Protein AF-W5Y0M6-F1 (afdb_monomer_lite)

Secondary structure (DSSP, 8-state):
--PPPPHHHHTHHHHHHHHHHHHHHHTTGGGTTT-TTPPPSS-GGGHHHHHHHHHHHHHHHHHHHHTSS--HHHHHHHHHHHHHHHHHHHHHHH-SS-S--HHHHHHHHHHHHHHHHHTT-TTS-GGGSPPTTGGG-S--

Foldseek 3Di:
DPPDQALCNVCVVLLVVLLVVLVCQQVVVVVPDDDPPDDGQADNPCSVVLSVLLSVLLRQLLVLLVPPDDDLQVSNQVSVLVSLVSQVVQQVVVPPHGHDDPVSVVSSVVSVCVSCVVSVNNVHDSVSRDDRPVSPPPDD

Sequence (140 aa):
MTVTETLADRLRPRIDETFQFLTEFASGSYVHGEDDSWDPTMDASLLPQVRAAFERLLGELERAAGAGPADPADASGALVLEFYREIDGLNEQAGAIPVVEDEEMADLLDILKEALAEVGFGAVDVDKLPQWHEAGEEDS

Organism: NCBI:txid1224164

Radius of gyration: 16.59 Å; chains: 1; bounding box: 37×32×53 Å

pLDDT: mean 85.16, std 14.42, range [37.97, 97.62]

Structure (mmCIF, N/CA/C/O backbone):
data_AF-W5Y0M6-F1
#
_entry.id   AF-W5Y0M6-F1
#
loop_
_atom_site.group_PDB
_atom_site.id
_atom_site.type_symbol
_atom_site.label_atom_id
_atom_site.label_alt_id
_atom_site.label_comp_id
_atom_site.label_asym_id
_atom_site.label_entity_id
_atom_site.label_seq_id
_atom_site.pdbx_PDB_ins_code
_atom_site.Cartn_x
_atom_site.Cartn_y
_atom_site.Cartn_z
_atom_site.occupancy
_atom_site.B_iso_or_equiv
_atom_site.auth_seq_id
_atom_site.auth_comp_id
_atom_site.auth_asym_id
_atom_site.auth_atom_id
_atom_site.pdbx_PDB_model_num
ATOM 1 N N . MET A 1 1 ? 12.742 1.106 27.694 1.00 39.84 1 MET A N 1
ATOM 2 C CA . MET A 1 1 ? 11.754 1.554 26.696 1.00 39.84 1 MET A CA 1
ATOM 3 C C . MET A 1 1 ? 11.319 0.315 25.952 1.00 39.84 1 MET A C 1
ATOM 5 O O . MET A 1 1 ? 12.160 -0.305 25.320 1.00 39.84 1 MET A O 1
ATOM 9 N N . THR A 1 2 ? 10.075 -0.117 26.118 1.00 45.03 2 THR A N 1
ATOM 10 C CA . THR A 1 2 ? 9.486 -1.103 25.213 1.00 45.03 2 THR A CA 1
ATOM 11 C C . THR A 1 2 ? 9.265 -0.387 23.889 1.00 45.03 2 THR A C 1
ATOM 13 O O . THR A 1 2 ? 8.476 0.555 23.827 1.00 45.03 2 THR A O 1
ATOM 16 N N . VAL A 1 3 ? 10.031 -0.759 22.865 1.00 55.41 3 VAL A N 1
ATOM 17 C CA . VAL A 1 3 ? 9.671 -0.417 21.487 1.00 55.41 3 VAL A CA 1
ATOM 18 C C . VAL A 1 3 ? 8.325 -1.097 21.261 1.00 55.41 3 VAL A C 1
ATOM 20 O O . VAL A 1 3 ? 8.218 -2.304 21.459 1.00 55.41 3 VAL A O 1
ATOM 23 N N . THR A 1 4 ? 7.280 -0.313 21.008 1.00 77.88 4 THR A N 1
ATOM 24 C CA . THR A 1 4 ? 5.996 -0.887 20.595 1.00 77.88 4 THR A CA 1
ATOM 25 C C . THR A 1 4 ? 6.166 -1.240 19.130 1.00 77.88 4 THR A C 1
ATOM 27 O O . THR A 1 4 ? 6.512 -0.367 18.339 1.00 77.88 4 THR A O 1
ATOM 30 N N . GLU A 1 5 ? 6.035 -2.522 18.817 1.00 87.94 5 GLU A N 1
ATOM 31 C CA . GLU A 1 5 ? 6.122 -3.045 17.458 1.00 87.94 5 GLU A CA 1
ATOM 32 C C . GLU A 1 5 ? 5.001 -2.435 16.608 1.00 87.94 5 GLU A C 1
ATOM 34 O O . GLU A 1 5 ? 3.835 -2.489 17.007 1.00 87.94 5 GLU A O 1
ATOM 39 N N . THR A 1 6 ? 5.352 -1.811 15.481 1.00 92.81 6 THR A N 1
ATOM 40 C CA . THR A 1 6 ? 4.375 -1.183 14.575 1.00 92.81 6 THR A CA 1
ATOM 41 C C . THR A 1 6 ? 3.677 -2.229 13.709 1.00 92.81 6 THR A C 1
ATOM 43 O O . THR A 1 6 ? 4.155 -3.358 13.587 1.00 92.81 6 THR A O 1
ATOM 46 N N . LEU A 1 7 ? 2.570 -1.870 13.055 1.00 92.75 7 LEU A N 1
ATOM 47 C CA . LEU A 1 7 ? 1.910 -2.770 12.098 1.00 92.75 7 LEU A CA 1
ATOM 48 C C . LEU A 1 7 ? 2.849 -3.202 10.961 1.00 92.75 7 LEU A C 1
ATOM 50 O O . LEU A 1 7 ? 2.861 -4.370 10.579 1.00 92.75 7 LEU A O 1
ATOM 54 N N . ALA A 1 8 ? 3.695 -2.288 10.478 1.00 92.38 8 ALA A N 1
ATOM 55 C CA . ALA A 1 8 ? 4.704 -2.595 9.467 1.00 92.38 8 ALA A CA 1
ATOM 56 C C . ALA A 1 8 ? 5.796 -3.552 9.981 1.00 92.38 8 ALA A C 1
ATOM 58 O O . ALA A 1 8 ? 6.366 -4.305 9.194 1.00 92.38 8 ALA A O 1
ATOM 59 N N . ASP A 1 9 ? 6.096 -3.547 11.284 1.00 93.75 9 ASP A N 1
ATOM 60 C CA . ASP A 1 9 ? 7.035 -4.502 11.883 1.00 93.75 9 ASP A CA 1
ATOM 61 C C . ASP A 1 9 ? 6.411 -5.899 12.001 1.00 93.75 9 ASP A C 1
ATOM 63 O O . ASP A 1 9 ? 7.059 -6.883 11.645 1.00 93.75 9 ASP A O 1
ATOM 67 N N . ARG A 1 10 ? 5.134 -5.985 12.402 1.00 94.19 10 ARG A N 1
ATOM 68 C CA . ARG A 1 10 ? 4.401 -7.261 12.502 1.00 94.19 10 ARG A CA 1
ATOM 69 C C . ARG A 1 10 ? 4.242 -7.945 11.143 1.00 94.19 10 ARG A C 1
ATOM 71 O O . ARG A 1 10 ? 4.447 -9.150 11.027 1.00 94.19 10 ARG A O 1
ATOM 78 N N . LEU A 1 11 ? 3.954 -7.163 10.101 1.00 95.62 11 LEU A N 1
ATOM 79 C CA . LEU A 1 11 ? 3.803 -7.647 8.723 1.00 95.62 11 LEU A CA 1
ATOM 80 C C . LEU A 1 11 ? 5.120 -7.685 7.934 1.00 95.62 11 LEU A C 1
ATOM 82 O O . LEU A 1 11 ? 5.122 -8.048 6.756 1.00 95.62 11 LEU A O 1
ATOM 86 N N . ARG A 1 12 ? 6.256 -7.356 8.566 1.00 95.62 12 ARG A N 1
ATOM 87 C CA . ARG A 1 12 ? 7.568 -7.272 7.910 1.00 95.62 12 ARG A CA 1
ATOM 88 C C . ARG A 1 12 ? 7.918 -8.503 7.067 1.00 95.62 12 ARG A C 1
ATOM 90 O O . ARG A 1 12 ? 8.341 -8.291 5.934 1.00 95.62 12 ARG A O 1
ATOM 97 N N . PRO A 1 13 ? 7.712 -9.755 7.535 1.00 95.94 13 PRO A N 1
ATOM 98 C CA . PRO A 1 13 ? 8.044 -10.930 6.732 1.00 95.94 13 PRO A CA 1
ATOM 99 C C . PRO A 1 13 ? 7.280 -10.990 5.405 1.00 95.94 13 PRO A C 1
ATOM 101 O O . PRO A 1 13 ? 7.870 -11.336 4.389 1.00 95.94 13 PRO A O 1
ATOM 104 N N . ARG A 1 14 ? 5.993 -10.612 5.403 1.00 95.00 14 ARG A N 1
ATOM 105 C CA . ARG A 1 14 ? 5.134 -10.625 4.205 1.00 95.00 14 ARG A CA 1
ATOM 106 C C . ARG A 1 14 ? 5.495 -9.497 3.244 1.00 95.00 14 ARG A C 1
ATOM 108 O O . ARG A 1 14 ? 5.558 -9.715 2.037 1.00 95.00 14 ARG A O 1
ATOM 115 N N . ILE A 1 15 ? 5.791 -8.313 3.783 1.00 95.00 15 ILE A N 1
ATOM 116 C CA . ILE A 1 15 ? 6.277 -7.168 3.000 1.00 95.00 15 ILE A CA 1
ATOM 117 C C . ILE A 1 15 ? 7.608 -7.528 2.332 1.00 95.00 15 ILE A C 1
ATOM 119 O O . ILE A 1 15 ? 7.758 -7.357 1.127 1.00 95.00 15 ILE A O 1
ATOM 123 N N . ASP A 1 16 ? 8.570 -8.048 3.093 1.00 96.44 16 ASP A N 1
ATOM 124 C CA . ASP A 1 16 ? 9.887 -8.398 2.560 1.00 96.44 16 ASP A CA 1
ATOM 125 C C . ASP A 1 16 ? 9.795 -9.495 1.489 1.00 96.44 16 ASP A C 1
ATOM 127 O O . ASP A 1 16 ? 10.417 -9.352 0.439 1.00 96.44 16 ASP A O 1
ATOM 131 N N . GLU A 1 17 ? 8.986 -10.537 1.714 1.00 95.12 17 GLU A N 1
ATOM 132 C CA . GLU A 1 17 ? 8.730 -11.606 0.737 1.00 95.12 17 GLU A CA 1
ATOM 133 C C . GLU A 1 17 ? 8.144 -11.057 -0.572 1.00 95.12 17 GLU A C 1
ATOM 135 O O . GLU A 1 17 ? 8.660 -11.349 -1.650 1.00 95.12 17 GLU A O 1
ATOM 140 N N . THR A 1 18 ? 7.123 -10.204 -0.478 1.00 94.81 18 THR A N 1
ATOM 141 C CA . THR A 1 18 ? 6.441 -9.636 -1.651 1.00 94.81 18 THR A CA 1
ATOM 142 C C . THR A 1 18 ? 7.382 -8.744 -2.457 1.00 94.81 1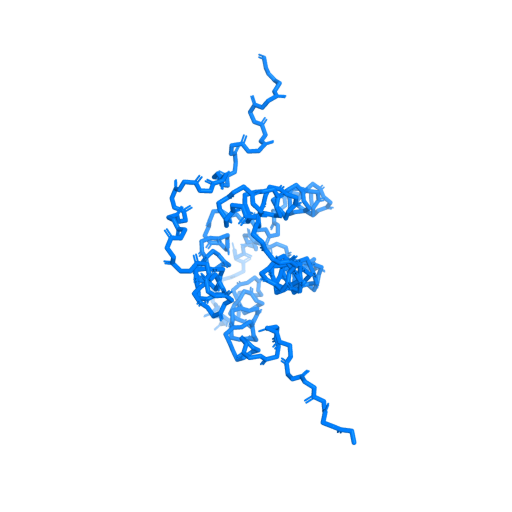8 THR A C 1
ATOM 144 O O . THR A 1 18 ? 7.563 -8.946 -3.653 1.00 94.81 18 THR A O 1
ATOM 147 N N . PHE A 1 19 ? 8.077 -7.799 -1.816 1.00 94.25 19 PHE A N 1
ATOM 148 C CA . PHE A 1 19 ? 9.003 -6.913 -2.532 1.00 94.25 19 PHE A CA 1
ATOM 149 C C . PHE A 1 19 ? 10.241 -7.639 -3.071 1.00 94.25 19 PHE A C 1
ATOM 151 O O . PHE A 1 19 ? 10.802 -7.216 -4.087 1.00 94.25 19 PHE A O 1
ATOM 158 N N . GLN A 1 20 ? 10.670 -8.728 -2.427 1.00 93.38 20 GLN A N 1
ATOM 159 C CA . GLN A 1 20 ? 11.699 -9.597 -2.986 1.00 93.38 20 GLN A CA 1
ATOM 160 C C . GLN A 1 20 ? 11.196 -10.272 -4.267 1.00 93.38 20 GLN A C 1
ATOM 162 O O . GLN A 1 20 ? 11.887 -10.200 -5.282 1.00 93.38 20 GLN A O 1
ATOM 167 N N . PHE A 1 21 ? 10.000 -10.866 -4.241 1.00 91.69 21 PHE A N 1
ATOM 168 C CA . PHE A 1 21 ? 9.396 -11.499 -5.413 1.00 91.69 21 PHE A CA 1
ATOM 169 C C . PHE A 1 21 ? 9.256 -10.517 -6.583 1.00 91.69 21 PHE A C 1
ATOM 171 O O . PHE A 1 21 ? 9.730 -10.804 -7.681 1.00 91.69 21 PHE A O 1
ATOM 178 N N . LEU A 1 22 ? 8.719 -9.322 -6.328 1.00 91.81 22 LEU A N 1
ATOM 179 C CA . LEU A 1 22 ? 8.591 -8.260 -7.329 1.00 91.81 22 LEU A CA 1
ATOM 180 C C . LEU A 1 22 ? 9.942 -7.857 -7.938 1.00 91.81 22 LEU A C 1
ATOM 182 O O . LEU A 1 22 ? 10.068 -7.680 -9.148 1.00 91.81 22 LEU A O 1
ATOM 186 N N . THR A 1 23 ? 10.985 -7.767 -7.110 1.00 88.75 23 THR A N 1
ATOM 187 C CA . THR A 1 23 ? 12.342 -7.457 -7.583 1.00 88.75 23 THR A CA 1
ATOM 188 C C . THR A 1 23 ? 12.896 -8.570 -8.478 1.00 88.75 23 THR A C 1
ATOM 190 O O . THR A 1 23 ? 13.509 -8.286 -9.506 1.00 88.75 23 THR A O 1
ATOM 193 N N . GLU A 1 24 ? 12.694 -9.836 -8.104 1.00 87.12 24 GLU A N 1
ATOM 194 C CA . GLU A 1 24 ? 13.143 -10.996 -8.885 1.00 87.12 24 GLU A CA 1
ATOM 195 C C . GLU A 1 24 ? 12.379 -11.136 -10.211 1.00 87.12 24 GLU A C 1
ATOM 197 O O . GLU A 1 24 ? 12.976 -11.506 -11.232 1.00 87.12 24 GLU A O 1
ATOM 202 N N . PHE A 1 25 ? 11.081 -10.818 -10.197 1.00 85.88 25 PHE A N 1
ATOM 203 C CA . PHE A 1 25 ? 10.215 -10.812 -11.370 1.00 85.88 25 PHE A CA 1
ATOM 204 C C . PHE A 1 25 ? 10.663 -9.750 -12.379 1.00 85.88 25 PHE A C 1
ATOM 206 O O . PHE A 1 25 ? 10.981 -10.074 -13.526 1.00 85.88 25 PHE A O 1
ATOM 213 N N . ALA A 1 26 ? 10.805 -8.506 -11.922 1.00 85.12 26 ALA A N 1
ATOM 214 C CA . ALA A 1 26 ? 11.215 -7.380 -12.752 1.00 85.12 26 ALA A CA 1
ATOM 215 C C . ALA A 1 26 ? 12.657 -7.477 -13.268 1.00 85.12 26 ALA A C 1
ATOM 217 O O . ALA A 1 26 ? 13.008 -6.828 -14.249 1.00 85.12 26 ALA A O 1
ATOM 218 N N . SER A 1 27 ? 13.517 -8.276 -12.631 1.00 78.88 27 SER A N 1
ATOM 219 C CA . SER A 1 27 ? 14.876 -8.509 -13.123 1.00 78.88 27 SER A CA 1
ATOM 220 C C . SER A 1 27 ? 14.978 -9.681 -14.106 1.00 78.88 27 SER A C 1
ATOM 222 O O . SER A 1 27 ? 16.083 -9.980 -14.558 1.00 78.88 27 SER A O 1
ATOM 224 N N . GLY A 1 28 ? 13.887 -10.416 -14.358 1.00 74.94 28 GLY A N 1
ATOM 225 C CA . GLY A 1 28 ? 13.910 -11.615 -15.198 1.00 74.94 28 GLY A CA 1
ATOM 226 C C . GLY A 1 28 ? 14.856 -12.697 -14.665 1.00 74.94 28 GLY A C 1
ATOM 227 O O . GLY A 1 28 ? 15.369 -13.511 -15.434 1.00 74.94 28 GLY A O 1
ATOM 228 N N . SER A 1 29 ? 15.137 -12.720 -13.352 1.00 72.25 29 SER A N 1
ATOM 229 C CA . SER A 1 29 ? 16.162 -13.614 -12.780 1.00 72.25 29 SER A CA 1
ATOM 230 C C . SER A 1 29 ? 15.840 -15.094 -13.015 1.00 72.25 29 SER A C 1
ATOM 232 O O . SER A 1 29 ? 16.746 -15.921 -13.108 1.00 72.25 29 SER A O 1
ATOM 234 N N . TYR A 1 30 ? 14.561 -15.425 -13.194 1.00 67.50 30 TYR A N 1
ATOM 235 C CA . TYR A 1 30 ? 14.077 -16.764 -13.528 1.00 67.50 30 TYR A CA 1
ATOM 236 C C . TYR A 1 30 ? 14.380 -17.199 -14.975 1.00 67.50 30 TYR A C 1
ATOM 238 O O . TYR A 1 30 ? 14.354 -18.393 -15.264 1.00 67.50 30 TYR A O 1
ATOM 246 N N . VAL A 1 31 ? 14.707 -16.264 -15.873 1.00 69.31 31 VAL A N 1
ATOM 247 C CA . VAL A 1 31 ? 14.958 -16.507 -17.309 1.00 69.31 31 VAL A CA 1
ATOM 248 C C . VAL A 1 31 ? 16.442 -16.791 -17.597 1.00 69.31 31 VAL A C 1
ATOM 250 O O . VAL A 1 31 ? 16.862 -16.817 -18.749 1.00 69.31 31 VAL A O 1
ATOM 253 N N . HIS A 1 32 ? 17.279 -17.016 -16.575 1.00 54.53 32 HIS A N 1
ATOM 254 C CA . HIS A 1 32 ? 18.728 -17.191 -16.747 1.00 54.53 32 HIS A CA 1
ATOM 255 C C . HIS A 1 32 ? 19.098 -18.271 -17.793 1.00 54.53 32 HIS A C 1
ATOM 257 O O . HIS A 1 32 ? 19.153 -19.459 -17.476 1.00 54.53 32 HIS A O 1
ATOM 263 N N . GLY A 1 33 ? 19.452 -17.834 -19.013 1.00 55.50 33 GLY A N 1
ATOM 264 C CA . GLY A 1 33 ? 20.288 -18.592 -19.947 1.00 55.50 33 GLY A CA 1
ATOM 265 C C . GLY A 1 33 ? 19.917 -18.623 -21.434 1.00 55.50 33 GLY A C 1
ATOM 266 O O . GLY A 1 33 ? 20.800 -18.996 -22.204 1.00 55.50 33 GLY A O 1
ATOM 267 N N . GLU A 1 34 ? 18.700 -18.281 -21.873 1.00 54.44 34 GLU A N 1
ATOM 268 C CA . GLU A 1 34 ? 18.284 -18.672 -23.242 1.00 54.44 34 GLU A CA 1
ATOM 269 C C . GLU A 1 34 ? 17.578 -17.617 -24.104 1.00 54.44 34 GLU A C 1
ATOM 271 O O . GLU A 1 34 ? 17.396 -17.891 -25.291 1.00 54.44 34 GLU A O 1
ATOM 276 N N . ASP A 1 35 ? 17.236 -16.425 -23.599 1.00 57.72 35 ASP A N 1
ATOM 277 C CA . ASP A 1 35 ? 16.441 -15.489 -24.405 1.00 57.72 35 ASP A CA 1
ATOM 278 C C . ASP A 1 35 ? 16.897 -14.022 -24.335 1.00 57.72 35 ASP A C 1
ATOM 280 O O . ASP A 1 35 ? 16.514 -13.264 -23.447 1.00 57.72 35 ASP A O 1
ATOM 284 N N . ASP A 1 36 ? 17.686 -13.603 -25.331 1.00 62.00 36 ASP A N 1
ATOM 285 C CA . ASP A 1 36 ? 18.019 -12.191 -25.590 1.00 62.00 36 ASP A CA 1
ATOM 286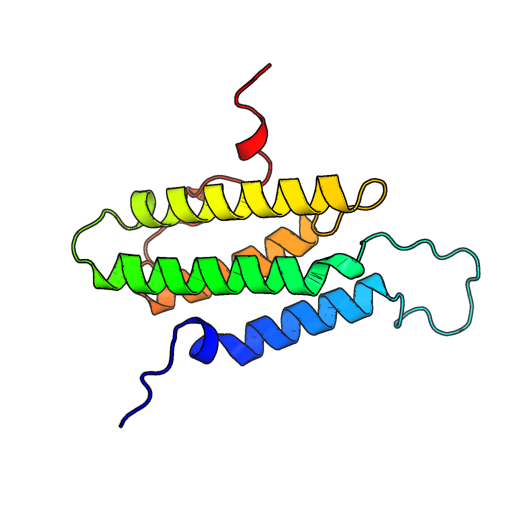 C C . ASP A 1 36 ? 16.779 -11.359 -26.007 1.00 62.00 36 ASP A C 1
ATOM 288 O O . ASP A 1 36 ? 16.906 -10.160 -26.250 1.00 62.00 36 ASP A O 1
ATOM 292 N N . SER A 1 37 ? 15.593 -11.978 -26.135 1.00 69.31 37 SER A N 1
ATOM 293 C CA . SER A 1 37 ? 14.330 -11.308 -26.479 1.00 69.31 37 SER A CA 1
ATOM 294 C C . SER A 1 37 ? 13.438 -10.975 -25.277 1.00 69.31 37 SER A C 1
ATOM 296 O O . SER A 1 37 ? 12.309 -10.525 -25.467 1.00 69.31 37 SER A O 1
ATOM 298 N N . TRP A 1 38 ? 13.918 -11.188 -24.047 1.00 75.75 38 TRP A N 1
ATOM 299 C CA . TRP A 1 38 ? 13.160 -10.829 -22.851 1.00 75.75 38 TRP A CA 1
ATOM 300 C C . TRP A 1 38 ? 13.153 -9.309 -22.634 1.00 75.75 38 TRP A C 1
ATOM 302 O O . TRP A 1 38 ? 14.203 -8.699 -22.423 1.00 75.75 38 TRP A O 1
ATOM 312 N N . ASP A 1 39 ? 11.957 -8.724 -22.655 1.00 76.06 39 ASP A N 1
ATOM 313 C CA . ASP A 1 39 ? 11.708 -7.330 -22.297 1.00 76.06 39 ASP A CA 1
ATOM 314 C C . ASP A 1 39 ? 11.087 -7.264 -20.888 1.00 76.06 39 ASP A C 1
ATOM 316 O O . ASP A 1 39 ? 10.175 -8.042 -20.585 1.00 76.06 39 ASP A O 1
ATOM 320 N N . PRO A 1 40 ? 11.545 -6.346 -20.018 1.00 76.94 40 PRO A N 1
ATOM 321 C CA . PRO A 1 40 ? 10.969 -6.174 -18.692 1.00 76.94 40 PRO A CA 1
ATOM 322 C C . PRO A 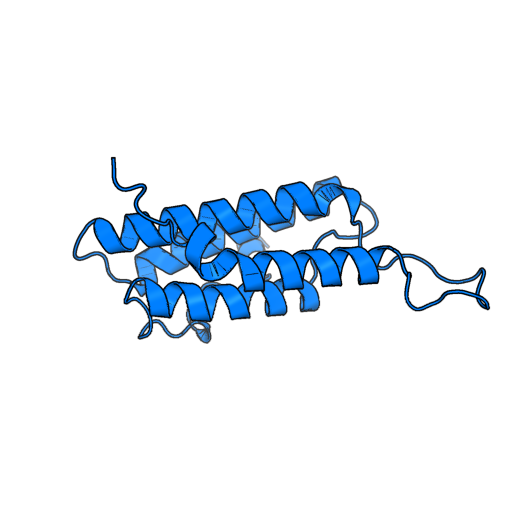1 40 ? 9.523 -5.677 -18.786 1.00 76.94 40 PRO A C 1
ATOM 324 O O . PRO A 1 40 ? 9.228 -4.726 -19.507 1.00 76.94 40 PRO A O 1
ATOM 327 N N . THR A 1 41 ? 8.630 -6.298 -18.018 1.00 83.44 41 THR A N 1
ATOM 328 C CA . THR A 1 41 ? 7.212 -5.911 -17.918 1.00 83.44 41 THR A CA 1
ATOM 329 C C . THR A 1 41 ? 6.932 -4.965 -16.751 1.00 83.44 41 THR A C 1
ATOM 331 O O . THR A 1 41 ? 5.830 -4.450 -16.647 1.00 83.44 41 THR A O 1
ATOM 334 N N . MET A 1 42 ? 7.929 -4.707 -15.900 1.00 86.81 42 MET A N 1
ATOM 335 C CA . MET A 1 42 ? 7.806 -3.896 -14.690 1.00 86.81 42 MET A CA 1
ATOM 336 C C . MET A 1 42 ? 9.082 -3.072 -14.461 1.00 86.81 42 MET A C 1
ATOM 338 O O . MET A 1 42 ? 10.194 -3.596 -14.588 1.00 86.81 42 MET A O 1
ATOM 342 N N . ASP A 1 43 ? 8.950 -1.796 -14.090 1.00 87.75 43 ASP A N 1
ATOM 343 C CA . ASP A 1 43 ? 10.089 -0.951 -13.708 1.00 87.75 43 ASP A CA 1
ATOM 344 C C . ASP A 1 43 ? 10.404 -1.065 -12.206 1.00 87.75 43 ASP A C 1
ATOM 346 O O . ASP A 1 43 ? 9.884 -0.332 -11.363 1.00 87.75 43 ASP A O 1
ATOM 350 N N . ALA A 1 44 ? 11.343 -1.950 -11.861 1.00 89.12 44 ALA A N 1
ATOM 351 C CA . ALA A 1 44 ? 11.806 -2.131 -10.483 1.00 89.12 44 ALA A CA 1
ATOM 352 C C . ALA A 1 44 ? 12.477 -0.894 -9.860 1.00 89.12 44 ALA A C 1
ATOM 354 O O . ALA A 1 44 ? 12.707 -0.872 -8.647 1.00 89.12 44 ALA A O 1
ATOM 355 N N . SER A 1 45 ? 12.852 0.121 -10.649 1.00 90.31 45 SER A N 1
ATOM 356 C CA . SER A 1 45 ? 13.627 1.265 -10.151 1.00 90.31 45 SER A CA 1
ATOM 357 C C . SER A 1 45 ? 12.868 2.100 -9.116 1.00 90.31 45 SER A C 1
ATOM 359 O O . SER A 1 45 ? 13.500 2.768 -8.290 1.00 90.31 45 SER A O 1
ATOM 361 N N . LEU A 1 46 ? 11.532 2.013 -9.124 1.00 94.75 46 LEU A N 1
ATOM 362 C CA . LEU A 1 46 ? 10.645 2.716 -8.200 1.00 94.75 46 LEU A CA 1
ATOM 363 C C . LEU A 1 46 ? 10.006 1.814 -7.127 1.00 94.75 46 LEU A C 1
ATOM 365 O O . LEU A 1 46 ? 9.238 2.295 -6.291 1.00 94.75 46 LEU A O 1
ATOM 369 N N . LEU A 1 47 ? 10.362 0.525 -7.070 1.00 94.50 47 LEU A N 1
ATOM 370 C CA . LEU A 1 47 ? 9.882 -0.390 -6.026 1.00 94.50 47 LEU A CA 1
ATOM 371 C C . LEU A 1 47 ? 10.172 0.076 -4.587 1.00 94.50 47 LEU A C 1
ATOM 373 O O . LEU A 1 47 ? 9.306 -0.095 -3.724 1.00 94.50 47 LEU A O 1
ATOM 377 N N . PRO A 1 48 ? 11.331 0.693 -4.271 1.00 95.88 48 PRO A N 1
ATOM 378 C CA . PRO A 1 48 ? 11.561 1.248 -2.937 1.00 95.88 48 PRO A CA 1
ATOM 379 C C . PRO A 1 48 ? 10.531 2.317 -2.536 1.00 95.88 48 PRO A C 1
ATOM 381 O O . PRO A 1 48 ? 10.195 2.438 -1.357 1.00 95.88 48 PRO A O 1
ATOM 384 N N . GLN A 1 49 ? 10.021 3.086 -3.499 1.00 97.06 49 GLN A N 1
ATOM 385 C CA . GLN A 1 49 ? 9.007 4.114 -3.295 1.00 97.06 49 GLN A CA 1
ATOM 386 C C . GLN A 1 49 ? 7.630 3.480 -3.090 1.00 97.06 49 GLN A C 1
ATOM 388 O O . GLN A 1 49 ? 6.941 3.867 -2.150 1.00 97.06 49 GLN A O 1
ATOM 393 N N . VAL A 1 50 ? 7.281 2.452 -3.872 1.00 97.00 50 VAL A N 1
ATOM 394 C CA . VAL A 1 50 ? 6.063 1.644 -3.659 1.00 97.00 50 VAL A CA 1
ATOM 395 C C . VAL A 1 50 ? 6.059 1.046 -2.251 1.00 97.00 50 VAL A C 1
ATOM 397 O O . VAL A 1 50 ? 5.073 1.152 -1.523 1.00 97.00 50 VAL A O 1
ATOM 400 N N . ARG A 1 51 ? 7.197 0.500 -1.806 1.00 97.25 51 ARG A N 1
ATOM 401 C CA . ARG A 1 51 ? 7.355 -0.016 -0.441 1.00 97.25 51 ARG A CA 1
ATOM 402 C C . ARG A 1 51 ? 7.127 1.059 0.612 1.00 97.25 51 ARG A C 1
ATOM 404 O O . ARG A 1 51 ? 6.419 0.821 1.586 1.00 97.25 51 ARG A O 1
ATOM 411 N N . ALA A 1 52 ? 7.703 2.243 0.428 1.00 97.06 52 ALA A N 1
ATOM 412 C CA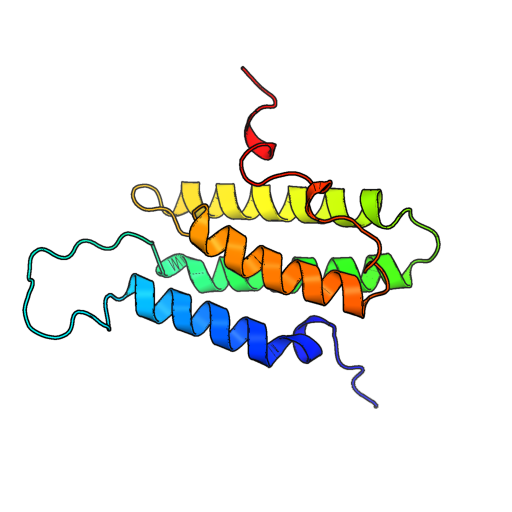 . ALA A 1 52 ? 7.531 3.351 1.362 1.00 97.06 52 ALA A CA 1
ATOM 413 C C . ALA A 1 52 ? 6.082 3.878 1.404 1.00 97.06 52 ALA A C 1
ATOM 415 O O . ALA A 1 52 ? 5.608 4.270 2.474 1.00 97.06 52 ALA A O 1
ATOM 416 N N . ALA A 1 53 ? 5.383 3.888 0.267 1.00 97.31 53 ALA A N 1
ATOM 417 C CA . ALA A 1 53 ? 3.959 4.207 0.174 1.00 97.31 53 ALA A CA 1
ATOM 418 C C . ALA A 1 53 ? 3.122 3.192 0.966 1.00 97.31 53 ALA A C 1
ATOM 420 O O . ALA A 1 53 ? 2.343 3.568 1.842 1.00 97.31 53 ALA A O 1
ATOM 421 N N . PHE A 1 54 ? 3.373 1.901 0.745 1.00 97.62 54 PHE A N 1
ATOM 422 C CA . PHE A 1 54 ? 2.656 0.821 1.415 1.00 97.62 54 PHE A CA 1
ATOM 423 C C . PHE A 1 54 ? 2.907 0.797 2.932 1.00 97.62 54 PHE A C 1
ATOM 425 O O . PHE A 1 54 ? 1.973 0.737 3.728 1.00 97.62 54 PHE A O 1
ATOM 432 N N . GLU A 1 55 ? 4.159 0.933 3.375 1.00 96.94 55 GLU A N 1
ATOM 433 C CA . GLU A 1 55 ? 4.481 1.010 4.806 1.00 96.94 55 GLU A CA 1
ATOM 434 C C . GLU A 1 55 ? 3.843 2.233 5.486 1.00 96.94 55 GLU A C 1
ATOM 436 O O . GLU A 1 55 ? 3.462 2.168 6.660 1.00 96.94 55 GLU A O 1
ATOM 441 N N . ARG A 1 56 ? 3.686 3.344 4.755 1.00 97.12 56 ARG A N 1
ATOM 442 C CA . ARG A 1 56 ? 2.975 4.523 5.255 1.00 97.12 56 ARG A CA 1
ATOM 443 C C . ARG A 1 56 ? 1.479 4.260 5.404 1.00 97.12 56 ARG A C 1
ATOM 445 O O . ARG A 1 56 ? 0.955 4.571 6.473 1.00 97.12 56 ARG A O 1
ATOM 452 N N . LEU A 1 57 ? 0.840 3.634 4.414 1.00 96.62 57 LEU A N 1
ATOM 453 C CA . LEU A 1 57 ? -0.557 3.191 4.495 1.00 96.62 57 LEU A CA 1
ATOM 454 C C . LEU A 1 57 ? -0.793 2.344 5.757 1.00 96.62 57 LEU A C 1
ATOM 456 O O . LEU A 1 57 ? -1.702 2.628 6.536 1.00 96.62 57 LEU A O 1
ATOM 460 N N . LEU A 1 58 ? 0.072 1.359 6.026 1.00 96.50 58 LEU A N 1
ATOM 461 C CA . LEU A 1 58 ? -0.019 0.526 7.233 1.00 96.50 58 LEU A CA 1
ATOM 462 C C . LEU A 1 58 ? 0.081 1.349 8.526 1.00 96.50 58 LEU A C 1
ATOM 464 O O . LEU A 1 58 ? -0.682 1.138 9.472 1.00 96.50 58 LEU A O 1
ATOM 468 N N . GLY A 1 59 ? 1.007 2.307 8.572 1.00 95.44 59 GLY A N 1
ATOM 469 C CA . GLY A 1 59 ? 1.156 3.202 9.718 1.00 95.44 59 GLY A CA 1
ATOM 470 C C . GLY A 1 59 ? -0.061 4.108 9.935 1.00 95.44 59 GLY A C 1
ATOM 471 O O . GLY A 1 59 ? -0.407 4.419 11.076 1.00 95.44 59 GLY A O 1
ATOM 472 N N . GLU A 1 60 ? -0.724 4.536 8.864 1.00 94.94 60 GLU A N 1
ATOM 473 C CA . GLU A 1 60 ? -1.934 5.356 8.938 1.00 94.94 60 GLU A CA 1
ATOM 474 C C . GLU A 1 60 ? -3.164 4.543 9.340 1.00 94.94 60 GLU A C 1
ATOM 476 O O . GLU A 1 60 ? -3.935 5.011 10.178 1.00 94.94 60 GLU A O 1
ATOM 481 N N . LEU A 1 61 ? -3.286 3.298 8.873 1.00 93.56 61 LEU A N 1
ATOM 482 C CA . LEU A 1 61 ? -4.313 2.357 9.329 1.00 93.56 61 LEU A CA 1
ATOM 483 C C . LEU A 1 61 ? -4.201 2.071 10.830 1.00 93.56 61 LEU A C 1
ATOM 485 O O . LEU A 1 61 ? -5.194 2.150 11.553 1.00 93.56 61 LEU A O 1
ATOM 489 N N . GLU A 1 62 ? -2.989 1.805 11.327 1.00 93.75 62 GLU A N 1
ATOM 490 C CA . GLU A 1 62 ? -2.750 1.584 12.759 1.00 93.75 62 GLU A CA 1
ATOM 491 C C . GLU A 1 62 ? -3.139 2.814 13.597 1.00 93.75 62 GLU A C 1
ATOM 493 O O . GLU A 1 62 ? -3.762 2.690 14.657 1.00 93.75 62 GLU A O 1
ATOM 498 N N . ARG A 1 63 ? -2.838 4.024 13.106 1.00 92.62 63 ARG A N 1
ATOM 499 C CA . ARG A 1 63 ? -3.251 5.276 13.761 1.00 92.62 63 ARG A CA 1
ATOM 500 C C . ARG A 1 63 ? -4.762 5.477 13.727 1.00 92.62 63 ARG A C 1
ATOM 502 O O . ARG A 1 63 ? -5.323 5.879 14.745 1.00 92.62 63 ARG A O 1
ATOM 509 N N . ALA A 1 64 ? -5.405 5.214 12.591 1.00 90.62 64 ALA A N 1
ATOM 510 C CA . ALA A 1 64 ? -6.847 5.353 12.426 1.00 90.62 64 ALA A CA 1
ATOM 511 C C . ALA A 1 64 ? -7.601 4.423 13.385 1.00 90.62 64 ALA A C 1
ATOM 513 O O . ALA A 1 64 ? -8.503 4.871 14.093 1.00 90.62 64 ALA A O 1
ATOM 514 N N . ALA A 1 65 ? -7.163 3.167 13.501 1.00 88.38 65 ALA A N 1
ATOM 515 C CA . ALA A 1 65 ? -7.713 2.213 14.460 1.00 88.38 65 ALA A CA 1
ATOM 516 C C . ALA A 1 65 ? -7.510 2.650 15.922 1.00 88.38 65 ALA A C 1
ATOM 518 O O . ALA A 1 65 ? -8.396 2.482 16.762 1.00 88.38 65 ALA A O 1
ATOM 519 N N . GLY A 1 66 ? -6.364 3.263 16.237 1.00 87.06 66 GLY A N 1
ATOM 520 C CA . GLY A 1 66 ? -6.074 3.793 17.571 1.00 87.06 66 GLY A CA 1
ATOM 521 C C . GLY A 1 66 ? -6.845 5.067 17.951 1.00 87.06 66 GLY A C 1
ATOM 522 O O . GLY A 1 66 ? -6.919 5.394 19.138 1.00 87.06 66 GLY A O 1
ATOM 523 N N . ALA A 1 67 ? -7.417 5.796 16.986 1.00 83.88 67 ALA A N 1
ATOM 524 C CA . ALA A 1 67 ? -8.029 7.111 17.204 1.00 83.88 67 ALA A CA 1
ATOM 525 C C . ALA A 1 67 ? -9.459 7.072 17.787 1.00 83.88 67 ALA A C 1
ATOM 527 O O . ALA A 1 67 ? -9.970 8.112 18.212 1.00 83.88 67 ALA A O 1
ATOM 528 N N . GLY A 1 68 ? -10.100 5.901 17.863 1.00 71.81 68 GLY A N 1
ATOM 529 C CA . GLY A 1 68 ? -11.451 5.737 18.418 1.00 71.81 68 GLY A CA 1
ATOM 530 C C . GLY A 1 68 ? -12.518 5.464 17.348 1.00 71.81 68 GLY A C 1
ATOM 531 O O . GLY A 1 68 ? -12.193 4.870 16.326 1.00 71.81 68 GLY A O 1
ATOM 532 N N . PRO A 1 69 ? -13.801 5.824 17.574 1.00 59.69 69 PRO A N 1
ATOM 533 C CA . PRO A 1 69 ? -14.920 5.350 16.758 1.00 59.69 69 PRO A CA 1
ATOM 534 C C . PRO A 1 69 ? -15.040 6.133 15.441 1.00 59.69 69 PRO A C 1
ATOM 536 O O . PRO A 1 69 ? -15.978 6.905 15.251 1.00 59.69 69 PRO A O 1
ATOM 539 N N . ALA A 1 70 ? -14.076 5.957 14.544 1.00 70.25 70 ALA A N 1
ATOM 540 C CA . ALA A 1 70 ? -14.293 6.171 13.120 1.00 70.25 70 ALA A CA 1
ATOM 541 C C . ALA A 1 70 ? -14.984 4.928 12.541 1.00 70.25 70 ALA A C 1
ATOM 543 O O . ALA A 1 70 ? -14.771 3.823 13.046 1.00 70.25 70 ALA A O 1
ATOM 544 N N . ASP A 1 71 ? -15.812 5.098 11.508 1.00 85.25 71 ASP A N 1
ATOM 545 C CA . ASP A 1 71 ? -16.264 3.952 10.718 1.00 85.25 71 ASP A CA 1
ATOM 546 C C . ASP A 1 71 ? -15.023 3.322 10.054 1.00 85.25 71 ASP A C 1
ATOM 548 O O . ASP A 1 71 ? -14.315 4.021 9.319 1.00 85.25 71 ASP A O 1
ATOM 552 N N . PRO A 1 72 ? -14.705 2.042 10.330 1.00 85.19 72 PRO A N 1
ATOM 553 C CA . PRO A 1 72 ? -13.547 1.374 9.750 1.00 85.19 72 PRO A CA 1
ATOM 554 C C . PRO A 1 72 ? -13.508 1.422 8.221 1.00 85.19 72 PRO A C 1
ATOM 556 O O . PRO A 1 72 ? -12.420 1.522 7.654 1.00 85.19 72 PRO A O 1
ATOM 559 N N . ALA A 1 73 ? -14.667 1.370 7.554 1.00 86.31 73 ALA A N 1
ATOM 560 C CA . ALA A 1 73 ? -14.748 1.393 6.097 1.00 86.31 73 ALA A CA 1
ATOM 561 C C . ALA A 1 73 ? -14.403 2.780 5.539 1.00 86.31 73 ALA A C 1
ATOM 563 O O . ALA A 1 73 ? -13.576 2.882 4.638 1.00 86.31 73 ALA A O 1
ATOM 564 N N . ASP A 1 74 ? -14.949 3.849 6.125 1.00 86.38 74 ASP A N 1
ATOM 565 C CA . ASP A 1 74 ? -14.636 5.222 5.707 1.00 86.38 74 ASP A CA 1
ATOM 566 C C . ASP A 1 74 ? -13.158 5.556 5.958 1.00 86.38 74 ASP A C 1
ATOM 568 O O . ASP A 1 74 ? -12.489 6.156 5.114 1.00 86.38 74 ASP A O 1
ATOM 572 N N . ALA A 1 75 ? -12.630 5.144 7.117 1.00 87.81 75 ALA A N 1
ATOM 573 C CA . ALA A 1 75 ? -11.245 5.405 7.494 1.00 87.81 75 ALA A CA 1
ATOM 574 C C . ALA A 1 75 ? -10.249 4.674 6.583 1.00 87.81 75 ALA A C 1
ATOM 576 O O . ALA A 1 75 ? -9.272 5.272 6.142 1.00 87.81 75 ALA A O 1
ATOM 577 N N . SER A 1 76 ? -10.487 3.392 6.294 1.00 90.62 76 SER A N 1
ATOM 578 C CA . SER A 1 76 ? -9.611 2.617 5.408 1.00 90.62 76 SER A CA 1
ATOM 579 C C . SER A 1 76 ? -9.777 3.005 3.940 1.00 90.62 76 SER A C 1
ATOM 581 O O . SER A 1 76 ? -8.776 3.111 3.239 1.00 90.62 76 SER A O 1
ATOM 583 N N . GLY A 1 77 ? -10.997 3.301 3.482 1.00 92.31 77 GLY A N 1
A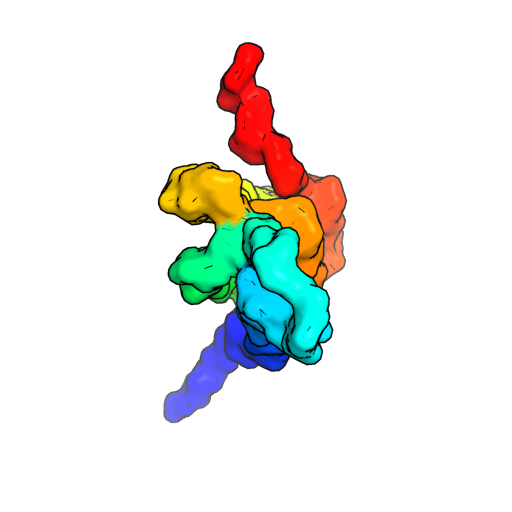TOM 584 C CA . GLY A 1 77 ? -11.264 3.681 2.095 1.00 92.31 77 GLY A CA 1
ATOM 585 C C . GLY A 1 77 ? -10.508 4.936 1.660 1.00 92.31 77 GLY A C 1
ATOM 586 O O . GLY A 1 77 ? -9.881 4.934 0.604 1.00 92.31 77 GLY A O 1
ATOM 587 N N . ALA A 1 78 ? -10.493 5.984 2.490 1.00 91.38 78 ALA A N 1
ATOM 588 C CA . ALA A 1 78 ? -9.753 7.208 2.176 1.00 91.38 78 ALA A CA 1
ATOM 589 C C . ALA A 1 78 ? -8.238 6.963 2.054 1.00 91.38 78 ALA A C 1
ATOM 591 O O . ALA A 1 78 ? -7.612 7.440 1.110 1.00 91.38 78 ALA A O 1
ATOM 592 N N . LEU A 1 79 ? -7.665 6.180 2.972 1.00 94.56 79 LEU A N 1
ATOM 593 C CA . LEU A 1 79 ? -6.235 5.859 2.974 1.00 94.56 79 LEU A CA 1
ATOM 594 C C . LEU A 1 79 ? -5.837 4.993 1.770 1.00 94.56 79 LEU A C 1
ATOM 596 O O . LEU A 1 79 ? -4.793 5.213 1.162 1.00 94.56 79 LEU A O 1
ATOM 600 N N . VAL A 1 80 ? -6.685 4.033 1.396 1.00 94.19 80 VAL A N 1
ATOM 601 C CA . VAL A 1 80 ? -6.475 3.184 0.214 1.00 94.19 80 VAL A CA 1
ATOM 602 C C . VAL A 1 80 ? -6.533 4.003 -1.074 1.00 94.19 80 VAL A C 1
ATOM 604 O O . VAL A 1 80 ? -5.685 3.830 -1.944 1.00 94.19 80 VAL A O 1
ATOM 607 N N . LEU A 1 81 ? -7.466 4.953 -1.180 1.00 93.56 81 LEU A N 1
ATOM 608 C CA . LEU A 1 81 ? -7.539 5.849 -2.334 1.00 93.56 81 LEU A CA 1
ATOM 609 C C . LEU A 1 81 ? -6.295 6.743 -2.461 1.00 93.56 81 LEU A C 1
ATOM 611 O O . LEU A 1 81 ? -5.803 6.969 -3.566 1.00 93.56 81 LEU A O 1
ATOM 615 N N . GLU A 1 82 ? -5.783 7.267 -1.345 1.00 94.19 82 GLU A N 1
ATOM 616 C CA . GLU A 1 82 ? -4.536 8.044 -1.338 1.00 94.19 82 GLU A CA 1
ATOM 617 C C . GLU A 1 82 ? -3.336 7.194 -1.757 1.00 94.19 82 GLU A C 1
ATOM 619 O O . GLU A 1 82 ? -2.515 7.651 -2.554 1.00 94.19 82 GLU A O 1
ATOM 624 N N . PHE A 1 83 ? -3.273 5.949 -1.283 1.00 96.25 83 PHE A N 1
ATOM 625 C CA . PHE A 1 83 ? -2.260 4.992 -1.704 1.00 96.25 83 PHE A CA 1
ATOM 626 C C . PHE A 1 83 ? -2.312 4.738 -3.216 1.00 96.25 83 PHE A C 1
ATOM 628 O O . PHE A 1 83 ? -1.284 4.849 -3.877 1.00 96.25 83 PHE A O 1
ATOM 635 N N . TYR A 1 84 ? -3.489 4.495 -3.798 1.00 95.38 84 TYR A N 1
ATOM 636 C CA . TYR A 1 84 ? -3.610 4.289 -5.245 1.00 95.38 84 TYR A CA 1
ATOM 637 C C . TYR A 1 84 ? -3.133 5.483 -6.065 1.00 95.38 84 TYR A C 1
ATOM 639 O O . TYR A 1 84 ? -2.366 5.308 -7.005 1.00 95.38 84 TYR A O 1
ATOM 647 N N . ARG A 1 85 ? -3.507 6.704 -5.669 1.00 94.62 85 ARG A N 1
ATOM 648 C CA . ARG A 1 85 ? -3.049 7.927 -6.347 1.00 94.62 85 ARG A CA 1
ATOM 649 C C . ARG A 1 85 ? -1.531 8.079 -6.311 1.00 94.62 85 ARG A C 1
ATOM 651 O O . ARG A 1 85 ? -0.937 8.620 -7.240 1.00 94.62 85 ARG A O 1
ATOM 658 N N . GLU A 1 86 ? -0.894 7.635 -5.233 1.00 95.50 86 GLU A N 1
ATOM 659 C CA . GLU A 1 86 ? 0.563 7.619 -5.153 1.00 95.50 86 GLU A CA 1
ATOM 660 C C . GLU A 1 86 ? 1.173 6.590 -6.107 1.00 95.50 86 GLU A C 1
ATOM 662 O O . GLU A 1 86 ? 2.158 6.905 -6.773 1.00 95.50 86 GLU A O 1
ATOM 667 N N . ILE A 1 87 ? 0.578 5.399 -6.219 1.00 95.88 87 ILE A N 1
ATOM 668 C CA . ILE A 1 87 ? 1.022 4.379 -7.175 1.00 95.88 87 ILE A CA 1
ATOM 669 C C . ILE A 1 87 ? 0.839 4.851 -8.621 1.00 95.88 87 ILE A C 1
ATOM 671 O O . ILE A 1 87 ? 1.774 4.716 -9.409 1.00 95.88 87 ILE A O 1
ATOM 675 N N . ASP A 1 88 ? -0.285 5.487 -8.956 1.00 94.12 88 ASP A N 1
ATOM 676 C CA . ASP A 1 88 ? -0.493 6.099 -10.273 1.00 94.12 88 ASP A CA 1
ATOM 677 C C . ASP A 1 88 ? 0.605 7.125 -10.588 1.00 94.12 88 ASP A C 1
ATOM 679 O O . ASP A 1 88 ? 1.209 7.084 -11.659 1.00 94.12 88 ASP A O 1
ATOM 683 N N . GLY A 1 89 ? 0.958 7.985 -9.626 1.00 94.81 89 GLY A N 1
ATOM 684 C CA . GLY A 1 89 ? 2.060 8.937 -9.787 1.00 94.81 89 GLY A CA 1
ATOM 685 C C . GLY A 1 89 ? 3.429 8.272 -9.995 1.00 94.81 89 GLY A C 1
ATOM 686 O O . GLY A 1 89 ? 4.263 8.791 -10.740 1.00 94.81 89 GLY A O 1
ATOM 687 N N . LEU A 1 90 ? 3.677 7.113 -9.375 1.00 95.12 90 LEU A N 1
ATOM 688 C CA . LEU A 1 90 ? 4.897 6.331 -9.603 1.00 95.12 90 LEU A CA 1
ATOM 689 C C . LEU A 1 90 ? 4.899 5.671 -10.989 1.00 95.12 90 LEU A C 1
ATOM 691 O O . LEU A 1 90 ? 5.930 5.693 -11.662 1.00 95.12 90 LEU A O 1
ATOM 695 N N . ASN A 1 91 ? 3.758 5.151 -11.445 1.00 93.62 91 ASN A N 1
ATOM 696 C CA . ASN A 1 91 ? 3.593 4.609 -12.794 1.00 93.62 91 ASN A CA 1
ATOM 697 C C . ASN A 1 91 ? 3.808 5.689 -13.866 1.00 93.62 91 ASN A C 1
ATOM 699 O O . ASN A 1 91 ? 4.560 5.474 -14.818 1.00 93.62 91 ASN A O 1
ATOM 703 N N . GLU A 1 92 ? 3.236 6.882 -13.682 1.00 93.50 92 GLU A N 1
ATOM 704 C CA . GLU A 1 92 ? 3.483 8.038 -14.553 1.00 93.50 92 GLU A CA 1
ATOM 705 C C . GLU A 1 92 ? 4.967 8.432 -14.582 1.00 93.50 92 GLU A C 1
ATOM 707 O O . GLU A 1 92 ? 5.505 8.776 -15.638 1.00 93.50 92 GLU A O 1
ATOM 712 N N . GLN A 1 93 ? 5.647 8.368 -13.432 1.00 93.75 93 GLN A N 1
ATOM 713 C CA . GLN A 1 93 ? 7.071 8.679 -13.330 1.00 93.75 93 GLN A CA 1
ATOM 714 C C . GLN A 1 93 ? 7.955 7.648 -14.054 1.00 93.75 93 GLN A C 1
ATOM 716 O O . GLN A 1 93 ? 8.960 8.042 -14.654 1.00 93.75 93 GLN A O 1
ATOM 721 N N . ALA A 1 94 ? 7.611 6.359 -14.001 1.00 90.56 94 ALA A N 1
ATOM 722 C CA . ALA A 1 94 ? 8.327 5.295 -14.714 1.00 90.56 94 ALA A CA 1
ATOM 723 C C . ALA A 1 94 ? 8.171 5.411 -16.242 1.00 90.56 94 ALA A C 1
ATOM 725 O O . ALA A 1 94 ? 9.089 5.119 -17.015 1.00 90.56 94 ALA A O 1
ATOM 726 N N . GLY A 1 95 ? 7.028 5.931 -16.696 1.00 88.81 95 GLY A N 1
ATOM 727 C CA . GLY A 1 95 ? 6.795 6.306 -18.083 1.00 88.81 95 GLY A CA 1
ATOM 728 C C . GLY A 1 95 ? 6.351 5.134 -18.953 1.00 88.81 95 GLY A C 1
ATOM 729 O O . GLY A 1 95 ? 5.158 4.926 -19.134 1.00 88.81 95 GLY A O 1
ATOM 730 N N . ALA A 1 96 ? 7.294 4.430 -19.585 1.00 85.94 96 ALA A N 1
ATOM 731 C CA . ALA A 1 96 ? 6.962 3.443 -20.623 1.00 85.94 96 ALA A CA 1
ATOM 732 C C . ALA A 1 96 ? 6.529 2.079 -20.068 1.00 85.94 96 ALA A C 1
ATOM 734 O O . ALA A 1 96 ? 5.771 1.375 -20.730 1.00 85.94 96 ALA A O 1
ATOM 735 N N . ILE A 1 97 ? 7.041 1.710 -18.894 1.00 87.94 97 ILE A N 1
ATOM 736 C CA . ILE A 1 97 ? 6.777 0.436 -18.229 1.00 87.94 97 ILE A CA 1
ATOM 737 C C . ILE A 1 97 ? 6.313 0.785 -16.812 1.00 87.94 97 ILE A C 1
ATOM 739 O O . ILE A 1 97 ? 7.046 1.493 -16.119 1.00 87.94 97 ILE A O 1
ATOM 743 N N . PRO A 1 98 ? 5.111 0.367 -16.390 1.00 91.25 98 PRO A N 1
ATOM 744 C CA . PRO A 1 98 ? 4.603 0.672 -15.060 1.00 91.25 98 PRO A CA 1
ATOM 745 C C . PRO A 1 98 ? 5.427 -0.016 -13.966 1.00 91.25 98 PRO A C 1
ATOM 747 O O . PRO A 1 98 ? 6.149 -0.987 -14.190 1.00 91.25 98 PRO A O 1
ATOM 750 N N . VAL A 1 99 ? 5.328 0.526 -12.758 1.00 93.06 99 VAL A N 1
ATOM 751 C CA . VAL A 1 99 ? 5.938 -0.029 -11.547 1.00 93.06 99 VAL A CA 1
ATOM 752 C C . VAL A 1 99 ? 4.995 -1.028 -10.892 1.00 93.06 99 VAL A C 1
ATOM 754 O O . VAL A 1 99 ? 5.465 -1.976 -10.288 1.00 93.06 99 VAL A O 1
ATOM 757 N N . VAL A 1 100 ? 3.684 -0.797 -10.955 1.00 93.12 100 VAL A N 1
ATOM 758 C CA . VAL A 1 100 ? 2.646 -1.643 -10.353 1.00 93.12 100 VAL A CA 1
ATOM 759 C C . VAL A 1 100 ? 1.466 -1.696 -11.313 1.00 93.12 100 VAL A C 1
ATOM 761 O O . VAL A 1 100 ? 0.912 -0.650 -11.656 1.00 93.12 100 VAL A O 1
ATOM 764 N N . GLU A 1 101 ? 1.067 -2.892 -11.723 1.00 91.31 101 GLU A N 1
ATOM 765 C CA . GLU A 1 101 ? -0.169 -3.144 -12.461 1.00 91.31 101 GLU A CA 1
ATOM 766 C C . GLU A 1 101 ? -1.176 -3.893 -11.569 1.00 91.31 101 GLU A C 1
ATOM 768 O O . GLU A 1 101 ? -1.052 -3.927 -10.341 1.00 91.31 101 GLU A O 1
ATOM 773 N N . ASP A 1 102 ? -2.211 -4.471 -12.183 1.00 90.62 102 ASP A N 1
ATOM 774 C CA . ASP A 1 102 ? -3.258 -5.229 -11.493 1.00 90.62 102 ASP A CA 1
ATOM 775 C C . ASP A 1 102 ? -2.701 -6.390 -10.655 1.00 90.62 102 ASP A C 1
ATOM 777 O O . ASP A 1 102 ? -3.182 -6.640 -9.547 1.00 90.62 102 ASP A O 1
ATOM 781 N N . GLU A 1 103 ? -1.697 -7.105 -11.171 1.00 89.81 103 GLU A N 1
ATOM 782 C CA . GLU A 1 103 ? -1.136 -8.289 -10.511 1.00 89.81 103 GLU A CA 1
ATOM 783 C C . GLU A 1 103 ? -0.351 -7.899 -9.253 1.00 89.81 103 GLU A C 1
ATOM 785 O O . GLU A 1 103 ? -0.621 -8.426 -8.172 1.00 89.81 103 GLU A O 1
ATOM 790 N N . GLU A 1 104 ? 0.547 -6.915 -9.347 1.00 93.06 104 GLU A N 1
ATOM 791 C CA . GLU A 1 104 ? 1.307 -6.450 -8.185 1.00 93.06 104 GLU A CA 1
ATOM 792 C C . GLU A 1 104 ? 0.411 -5.744 -7.163 1.00 93.06 104 GLU A C 1
ATOM 794 O O . GLU A 1 104 ? 0.641 -5.842 -5.954 1.00 93.06 104 GLU A O 1
ATOM 799 N N . MET A 1 105 ? -0.636 -5.050 -7.622 1.00 94.31 105 MET A N 1
ATOM 800 C CA . MET A 1 105 ? -1.611 -4.456 -6.717 1.00 94.31 105 MET A CA 1
ATOM 801 C C . MET A 1 105 ? -2.387 -5.527 -5.949 1.00 94.31 105 MET A C 1
ATOM 803 O O . MET A 1 105 ? -2.589 -5.381 -4.743 1.00 94.31 105 MET A O 1
ATOM 807 N N . ALA A 1 106 ? -2.794 -6.618 -6.601 1.00 92.00 106 ALA A N 1
ATOM 808 C CA . ALA A 1 106 ? -3.495 -7.713 -5.938 1.00 92.00 106 ALA A CA 1
ATOM 809 C C . ALA A 1 106 ? -2.670 -8.314 -4.785 1.00 92.00 106 ALA A C 1
ATOM 811 O O . ALA A 1 106 ? -3.212 -8.520 -3.694 1.00 92.00 106 ALA A O 1
ATOM 812 N N . ASP A 1 107 ? -1.361 -8.499 -4.982 1.00 93.00 107 ASP A N 1
ATOM 813 C CA . ASP A 1 107 ? -0.447 -8.973 -3.935 1.00 93.00 107 ASP A CA 1
ATOM 814 C C . ASP A 1 107 ? -0.376 -7.996 -2.744 1.00 93.00 107 ASP A C 1
ATOM 816 O O . ASP A 1 107 ? -0.425 -8.400 -1.577 1.00 93.00 107 ASP A O 1
ATOM 820 N N . LEU A 1 108 ? -0.323 -6.687 -3.011 1.00 95.00 108 LEU A N 1
ATOM 821 C CA . LEU A 1 108 ? -0.327 -5.652 -1.968 1.00 95.00 108 LEU A CA 1
ATOM 822 C C . LEU A 1 108 ? -1.667 -5.600 -1.215 1.00 95.00 108 LEU A C 1
ATOM 824 O O . LEU A 1 108 ? -1.692 -5.411 0.008 1.00 95.00 108 LEU A O 1
ATOM 828 N N . LEU A 1 109 ? -2.784 -5.815 -1.915 1.00 92.88 109 LEU A N 1
ATOM 829 C CA . LEU A 1 109 ? -4.120 -5.866 -1.321 1.00 92.88 109 LEU A CA 1
ATOM 830 C C . LEU A 1 109 ? -4.320 -7.089 -0.421 1.00 92.88 109 LEU A C 1
ATOM 832 O O . LEU A 1 109 ? -5.066 -7.009 0.558 1.00 92.88 109 LEU A O 1
ATOM 836 N N . ASP A 1 110 ? -3.639 -8.202 -0.682 1.00 93.38 110 ASP A N 1
ATOM 837 C CA . ASP A 1 110 ? -3.660 -9.354 0.220 1.00 93.38 110 ASP A CA 1
ATOM 838 C C . ASP A 1 110 ? -2.971 -9.047 1.557 1.00 93.38 110 ASP A C 1
ATOM 840 O O . ASP A 1 110 ? -3.509 -9.373 2.619 1.00 93.38 110 ASP A O 1
ATOM 844 N N . ILE A 1 111 ? -1.856 -8.312 1.544 1.00 95.25 111 ILE A N 1
ATOM 845 C CA . ILE A 1 111 ? -1.229 -7.830 2.785 1.00 95.25 111 ILE A CA 1
ATOM 846 C C . ILE A 1 111 ? -2.132 -6.800 3.482 1.00 95.25 111 ILE A C 1
ATOM 848 O O . ILE A 1 111 ? -2.242 -6.797 4.709 1.00 95.25 111 ILE A O 1
ATOM 852 N N . LEU A 1 112 ? -2.819 -5.941 2.723 1.00 94.19 112 LEU A N 1
ATOM 853 C CA . LEU A 1 112 ? -3.774 -4.978 3.276 1.00 94.19 112 LEU A CA 1
ATOM 854 C C . LEU A 1 112 ? -4.943 -5.670 3.998 1.00 94.19 112 LEU A C 1
ATOM 856 O O . LEU A 1 112 ? -5.345 -5.223 5.073 1.00 94.19 112 LEU A O 1
ATOM 860 N N . LYS A 1 113 ? -5.468 -6.778 3.459 1.00 93.25 113 LYS A N 1
ATOM 861 C CA . LYS A 1 113 ? -6.493 -7.602 4.131 1.00 93.25 113 LYS A CA 1
ATOM 862 C C . LYS A 1 113 ? -6.004 -8.090 5.495 1.00 93.25 113 LYS A C 1
ATOM 864 O O . LYS A 1 113 ? -6.722 -7.966 6.490 1.00 93.25 113 LYS A O 1
ATOM 869 N N . GLU A 1 114 ? -4.777 -8.611 5.552 1.00 94.12 114 GLU A N 1
ATOM 870 C CA . GLU A 1 114 ? -4.136 -9.041 6.802 1.00 94.12 114 GLU A CA 1
ATOM 871 C C . GLU A 1 114 ? -3.976 -7.855 7.775 1.00 94.12 114 GLU A C 1
ATOM 873 O O . GLU A 1 114 ? -4.337 -7.953 8.951 1.00 94.12 114 GLU A O 1
ATOM 878 N N . ALA A 1 115 ? -3.534 -6.700 7.273 1.00 93.94 115 ALA A N 1
ATOM 879 C CA . ALA A 1 115 ? -3.359 -5.476 8.049 1.00 93.94 115 ALA A CA 1
ATOM 880 C C . ALA A 1 115 ? -4.660 -4.965 8.680 1.00 93.94 115 ALA A C 1
ATOM 882 O O . ALA A 1 115 ? -4.684 -4.637 9.869 1.00 93.94 115 ALA A O 1
ATOM 883 N N . LEU A 1 116 ? -5.751 -4.931 7.909 1.00 92.50 116 LEU A N 1
ATOM 884 C CA . LEU A 1 116 ? -7.075 -4.544 8.399 1.00 92.50 116 LEU A CA 1
ATOM 885 C C . LEU A 1 116 ? -7.533 -5.480 9.520 1.00 92.50 116 LEU A C 1
ATOM 887 O O . LEU A 1 116 ? -8.037 -5.016 10.543 1.00 92.50 116 LEU A O 1
ATOM 891 N N . ALA A 1 117 ? -7.315 -6.789 9.383 1.00 92.12 117 ALA A N 1
ATOM 892 C CA . ALA A 1 117 ? -7.640 -7.745 10.436 1.00 92.12 117 ALA A CA 1
ATOM 893 C C . ALA A 1 117 ? -6.840 -7.489 11.727 1.00 92.12 117 ALA A C 1
ATOM 895 O O . ALA A 1 117 ? -7.430 -7.474 12.811 1.00 92.12 117 ALA A O 1
ATOM 896 N N . GLU A 1 118 ? -5.535 -7.225 11.623 1.00 92.31 118 GLU A N 1
ATOM 897 C CA . GLU A 1 118 ? -4.659 -6.970 12.775 1.00 92.31 118 GLU A CA 1
ATOM 898 C C . GLU A 1 118 ? -5.048 -5.728 13.584 1.00 92.31 118 GLU A C 1
ATOM 900 O O . GLU A 1 118 ? -4.965 -5.736 14.814 1.00 92.31 118 GLU A O 1
ATOM 905 N N . VAL A 1 119 ? -5.502 -4.665 12.915 1.00 90.69 119 VAL A N 1
ATOM 906 C CA . VAL A 1 119 ? -5.909 -3.416 13.583 1.00 90.69 119 VAL A CA 1
ATOM 907 C C . VAL A 1 119 ? -7.369 -3.428 14.055 1.00 90.69 119 VAL A C 1
ATOM 909 O O . VAL A 1 119 ? -7.876 -2.423 14.546 1.00 90.69 119 VAL A O 1
ATOM 912 N N . GLY A 1 120 ? -8.062 -4.567 13.936 1.00 88.38 120 GLY A N 1
ATOM 913 C CA . GLY A 1 120 ? -9.460 -4.721 14.351 1.00 88.38 120 GLY A CA 1
ATOM 914 C C . GLY A 1 120 ? -10.482 -4.241 13.318 1.00 88.38 120 GLY A C 1
ATOM 915 O O . GLY A 1 120 ? -11.675 -4.186 13.615 1.00 88.38 120 GLY A O 1
ATOM 916 N N . PHE A 1 121 ? -10.039 -3.935 12.099 1.00 89.25 121 PHE A N 1
ATOM 917 C CA . PHE A 1 121 ? -10.871 -3.585 10.946 1.00 89.25 121 PHE A CA 1
ATOM 918 C C . PHE A 1 121 ? -11.225 -4.814 10.090 1.00 89.25 121 PHE A C 1
ATOM 920 O O . PHE A 1 121 ? -11.747 -4.666 8.997 1.00 89.25 121 PHE A O 1
ATOM 927 N N . GLY A 1 122 ? -11.021 -6.044 10.575 1.00 84.69 122 GLY A N 1
ATOM 928 C CA . GLY A 1 122 ? -11.260 -7.275 9.799 1.00 84.69 122 GLY A CA 1
ATOM 929 C C . GLY A 1 122 ? -12.712 -7.544 9.367 1.00 84.69 122 GLY A C 1
ATOM 930 O O . GLY A 1 122 ? -12.961 -8.511 8.658 1.00 84.69 122 GLY A O 1
ATOM 931 N N . ALA A 1 123 ? -13.677 -6.727 9.804 1.00 84.94 123 ALA A N 1
ATOM 932 C CA . ALA A 1 123 ? -15.052 -6.747 9.293 1.00 84.94 123 ALA A CA 1
ATOM 933 C C . ALA A 1 123 ? -15.250 -5.851 8.055 1.00 84.94 123 ALA A C 1
ATOM 935 O O . ALA A 1 123 ? -16.323 -5.884 7.451 1.00 84.94 123 ALA A O 1
ATOM 936 N N . VAL A 1 124 ? -14.248 -5.037 7.708 1.00 85.25 124 VAL A N 1
ATOM 937 C CA . VAL A 1 124 ? -14.218 -4.273 6.464 1.00 85.25 124 VAL A CA 1
ATOM 938 C C . VAL A 1 124 ? -14.116 -5.265 5.319 1.00 85.25 124 VAL A C 1
ATOM 940 O O . VAL A 1 124 ? -13.183 -6.061 5.232 1.00 85.25 124 VAL A O 1
ATOM 943 N N . ASP A 1 125 ? -15.120 -5.215 4.458 1.00 83.19 125 ASP A N 1
ATOM 944 C CA . ASP A 1 125 ? -15.118 -5.937 3.202 1.00 83.19 125 ASP A CA 1
ATOM 945 C C . ASP A 1 125 ? -14.217 -5.175 2.230 1.00 83.19 125 ASP A C 1
ATOM 947 O O . ASP A 1 125 ? -14.557 -4.077 1.791 1.00 83.19 125 ASP A O 1
ATOM 951 N N . VAL A 1 126 ? -13.043 -5.731 1.954 1.00 78.31 126 VAL A N 1
ATOM 952 C CA . VAL A 1 126 ? -12.056 -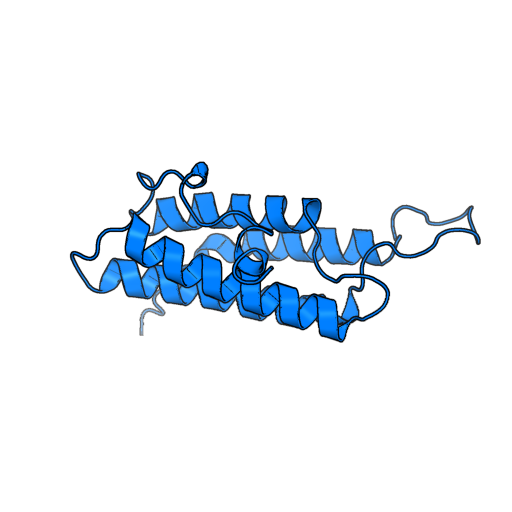5.148 1.036 1.00 78.31 126 VAL A CA 1
ATOM 953 C C . VAL A 1 126 ? -12.594 -4.960 -0.376 1.00 78.31 126 VAL A C 1
ATOM 955 O O . VAL A 1 126 ? -12.183 -4.017 -1.038 1.00 78.31 126 VAL A O 1
ATOM 958 N N . ASP A 1 127 ? -13.584 -5.755 -0.791 1.00 79.75 127 ASP A N 1
ATOM 959 C CA . ASP A 1 127 ? -14.249 -5.587 -2.087 1.00 79.75 127 ASP A CA 1
ATOM 960 C C . ASP A 1 127 ? -15.132 -4.322 -2.129 1.00 79.75 127 ASP A C 1
ATOM 962 O O . ASP A 1 127 ? -15.617 -3.927 -3.190 1.00 79.75 127 ASP A O 1
ATOM 966 N N . LYS A 1 128 ? -15.368 -3.683 -0.973 1.00 81.38 128 LYS A N 1
ATOM 967 C CA . LYS A 1 128 ? -16.094 -2.409 -0.839 1.00 81.38 128 LYS A CA 1
ATOM 968 C C . LYS A 1 128 ? -15.181 -1.209 -0.621 1.00 81.38 128 LYS A C 1
ATOM 970 O O . LYS A 1 128 ? -15.686 -0.093 -0.496 1.00 81.38 128 LYS A O 1
ATOM 975 N N . LEU A 1 129 ? -13.875 -1.431 -0.512 1.00 86.31 129 LEU A N 1
ATOM 976 C CA . LEU A 1 129 ? -12.912 -0.341 -0.571 1.00 86.31 129 LEU A CA 1
ATOM 977 C C . LEU A 1 129 ? -12.830 0.163 -2.015 1.00 86.31 129 LEU A C 1
ATOM 979 O O . LEU A 1 129 ? -13.264 -0.547 -2.926 1.00 86.31 129 LEU A O 1
ATOM 983 N N . PRO A 1 130 ? -12.311 1.385 -2.235 1.00 88.88 130 PRO A N 1
ATOM 984 C CA . PRO A 1 130 ? -12.016 1.847 -3.581 1.00 88.88 130 PRO A CA 1
ATOM 985 C C . PRO A 1 130 ? -11.263 0.765 -4.348 1.00 88.88 130 PRO A C 1
ATOM 987 O O . PRO A 1 130 ? -10.345 0.139 -3.801 1.00 88.88 130 PRO A O 1
ATOM 990 N N . GLN A 1 131 ? -11.671 0.531 -5.590 1.00 85.81 131 GLN A N 1
ATOM 991 C CA . GLN A 1 131 ? -11.003 -0.436 -6.441 1.00 85.81 131 GLN A CA 1
ATOM 992 C C . GLN A 1 131 ? -9.807 0.214 -7.126 1.00 85.81 131 GLN A C 1
ATOM 994 O O . GLN A 1 131 ? -9.800 1.411 -7.437 1.00 85.81 131 GLN A O 1
ATOM 999 N N . TRP A 1 132 ? -8.776 -0.591 -7.349 1.00 82.75 132 TRP A N 1
ATOM 1000 C CA . TRP A 1 132 ? -7.665 -0.205 -8.202 1.00 82.75 132 TRP A CA 1
ATOM 1001 C C . TRP A 1 132 ? -8.215 0.165 -9.593 1.00 82.75 132 TRP A C 1
ATOM 1003 O O . TRP A 1 132 ? -9.130 -0.491 -10.088 1.00 82.75 132 TRP A O 1
ATOM 1013 N N . HIS A 1 133 ? -7.740 1.274 -10.165 1.00 70.62 133 HIS A N 1
ATOM 1014 C CA . HIS A 1 133 ? -8.255 1.939 -11.377 1.00 70.62 133 HIS A CA 1
ATOM 1015 C C . HIS A 1 133 ? -9.611 2.678 -11.309 1.00 70.62 133 HIS A C 1
ATOM 1017 O O . HIS A 1 133 ? -9.827 3.557 -12.143 1.00 70.62 133 HIS A O 1
ATOM 1023 N N . GLU A 1 134 ? -10.476 2.481 -10.303 1.00 58.72 134 GLU A N 1
ATOM 1024 C CA . GLU A 1 134 ? -11.653 3.368 -10.115 1.00 58.72 134 GLU A CA 1
ATOM 1025 C C . GLU A 1 134 ? -11.237 4.788 -9.680 1.00 58.72 134 GLU A C 1
ATOM 1027 O O . GLU A 1 134 ? -11.953 5.762 -9.914 1.00 58.72 134 GLU A O 1
ATOM 1032 N N . ALA A 1 135 ? -10.043 4.935 -9.094 1.00 50.94 135 ALA A N 1
ATOM 1033 C CA . ALA A 1 135 ? -9.486 6.219 -8.660 1.00 50.94 135 ALA A CA 1
ATOM 1034 C C . ALA A 1 135 ? -9.218 7.216 -9.810 1.00 50.94 135 ALA A C 1
ATOM 1036 O O . ALA A 1 135 ? -9.025 8.405 -9.539 1.00 50.94 135 ALA A O 1
ATOM 1037 N N . GLY A 1 136 ? -9.210 6.742 -11.063 1.00 43.78 136 GLY A N 1
ATOM 1038 C CA . GLY A 1 136 ? -8.979 7.536 -12.273 1.00 43.78 136 GLY A CA 1
ATOM 1039 C C . GLY A 1 136 ? -10.232 7.849 -13.102 1.00 43.78 136 GLY A C 1
ATOM 1040 O O . GLY A 1 136 ? -10.125 8.582 -14.081 1.00 43.78 136 GLY A O 1
ATOM 1041 N N . GLU A 1 137 ? -11.415 7.331 -12.741 1.00 44.25 137 GLU A N 1
ATOM 1042 C CA . GLU A 1 137 ? -12.655 7.531 -13.519 1.00 44.25 137 GLU A CA 1
ATOM 1043 C C . GLU A 1 137 ? -13.457 8.792 -13.123 1.00 44.25 137 GLU A C 1
ATOM 1045 O O . GLU A 1 137 ? -14.488 9.089 -13.728 1.00 44.25 137 GLU A O 1
ATOM 1050 N N . GLU A 1 138 ? -12.987 9.595 -12.162 1.00 45.03 138 GLU A N 1
ATOM 1051 C CA . GLU A 1 138 ? -13.574 10.909 -11.840 1.00 45.03 138 GLU A CA 1
ATOM 1052 C C . GLU A 1 138 ? -13.015 12.045 -12.726 1.00 45.03 138 GLU A C 1
ATOM 1054 O O . GLU A 1 138 ? -12.527 13.040 -12.211 1.00 45.03 138 GLU A O 1
ATOM 1059 N N . ASP A 1 139 ? -13.059 11.904 -14.054 1.00 39.41 139 ASP A N 1
ATOM 1060 C CA . ASP A 1 139 ? -13.200 13.009 -15.031 1.00 39.41 139 ASP A CA 1
ATOM 1061 C C . ASP A 1 139 ? -13.113 12.440 -16.465 1.00 39.41 139 ASP A C 1
ATOM 1063 O O . ASP A 1 139 ? -12.040 12.246 -17.043 1.00 39.41 139 ASP A O 1
ATOM 1067 N N . SER A 1 140 ? -14.268 12.168 -17.076 1.00 37.97 140 SER A N 1
ATOM 1068 C CA . SER A 1 140 ? -14.434 12.064 -18.535 1.00 37.97 140 SER A CA 1
ATOM 1069 C C . SER A 1 140 ? -15.772 12.649 -18.964 1.00 37.97 140 SER A C 1
ATOM 1071 O O . SER A 1 140 ? -16.786 12.396 -18.274 1.00 37.97 140 SER A O 1
#